Protein AF-A0A450VVP1-F1 (afdb_monomer_lite)

Organism: NCBI:txid2126337

InterPro domains:
  IPR001584 Integrase, catalytic core [PS50994] (1-112)
  IPR001598 Transposase, IS30, conserved site [PS01043] (44-60)
  IPR012337 Ribonuclease H-like superfamily [SSF53098] (8-88)
  IPR051917 Transposase/Integrase Enzymes [PTHR10948] (6-88)
  IPR053392 Transposase IS30-like [NF033563] (5-85)

Sequence (112 aa):
LEPLTEQVHTITSDNGKESARHEGIAKTLNADFYFAHPHASWERGLNENTNGLIRQYFPKGSDFTKITLVETRSVMDKLNNRPRKCPGQPNESIFILTNLANGGVSGVQQSP

Radius of gyration: 14.24 Å; chains: 1; bounding box: 36×29×31 Å

Secondary structure (DSSP, 8-state):
-TTTTTT-SEEEE-S-GGGGGHHHHHHHHT-EEEEPPTT-GGGGHHHHHHHHHHTTTS-TT--TTS--HHHHHHHHHHHHTSPPSSTTSPP------B-TTS--B--PPPP-

Foldseek 3Di:
DPVQLVQAAEFEDEPDPVCVCVVVVCVVSVYHYYYDDPPPCVVCPVVVVVVVLVCVLQPPPRQLLPQDPVNQVVSQVCQQPPDDPDPDDHRFRFDFDRDNPDRDRPGGDGGD

Structure (mmCIF, N/CA/C/O backbone):
data_AF-A0A450VVP1-F1
#
_entry.id   AF-A0A450VVP1-F1
#
loop_
_atom_site.group_PDB
_atom_site.id
_atom_site.type_symbol
_atom_site.label_atom_id
_atom_site.label_alt_id
_atom_site.label_comp_id
_atom_site.label_asym_id
_atom_site.label_entity_id
_atom_site.label_seq_id
_atom_site.pdbx_PDB_ins_code
_atom_site.Cartn_x
_atom_site.Cartn_y
_atom_site.Cartn_z
_atom_site.occupancy
_atom_site.B_iso_or_equiv
_atom_site.auth_seq_id
_atom_site.auth_comp_id
_atom_site.auth_asym_id
_atom_site.auth_atom_id
_atom_site.pdbx_PDB_model_num
ATOM 1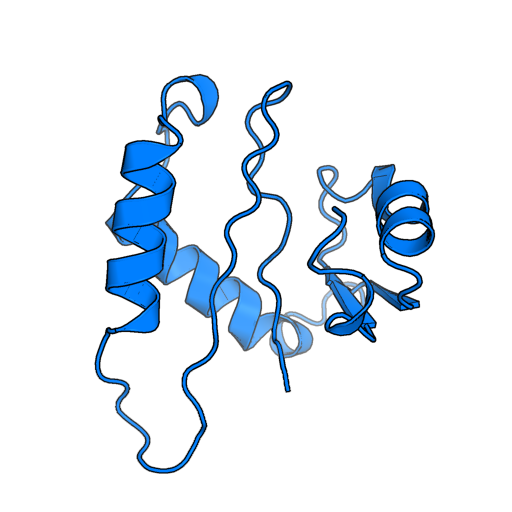 N N . LEU A 1 1 ? -12.593 7.565 -10.452 1.00 57.84 1 LEU A N 1
ATOM 2 C CA . LEU A 1 1 ? -11.230 7.841 -9.940 1.00 57.84 1 LEU A CA 1
ATOM 3 C C . LEU A 1 1 ? -10.747 9.198 -10.477 1.00 57.84 1 LEU A C 1
ATOM 5 O O . LEU A 1 1 ? -9.582 9.372 -10.792 1.00 57.84 1 LEU A O 1
ATOM 9 N N . GLU A 1 2 ? -11.661 10.168 -10.556 1.00 49.34 2 GLU A N 1
ATOM 10 C CA . GLU A 1 2 ? -11.585 11.346 -11.443 1.00 49.34 2 GLU A CA 1
ATOM 11 C C . GLU A 1 2 ? -10.802 12.563 -10.897 1.00 49.34 2 GLU A C 1
ATOM 13 O O . GLU A 1 2 ? -11.065 13.692 -11.283 1.00 49.34 2 GLU A O 1
ATOM 18 N N . PRO A 1 3 ? -9.829 12.386 -9.993 1.00 60.06 3 PRO A N 1
ATOM 19 C CA . PRO A 1 3 ? -8.679 13.300 -10.029 1.00 60.06 3 PRO A CA 1
ATOM 20 C C . PRO A 1 3 ? -7.339 12.586 -10.254 1.00 60.06 3 PRO A C 1
ATOM 22 O O . PRO A 1 3 ? -6.304 13.240 -10.301 1.00 60.06 3 PRO A O 1
ATOM 25 N N . LEU A 1 4 ? -7.337 11.254 -10.373 1.00 63.53 4 LEU A N 1
ATOM 26 C CA . LEU A 1 4 ? -6.114 10.458 -10.535 1.00 63.53 4 LEU A CA 1
ATOM 27 C C . LEU A 1 4 ? -5.815 10.132 -12.000 1.00 63.53 4 LEU A C 1
ATOM 29 O O . LEU A 1 4 ? -4.664 9.874 -12.330 1.00 63.53 4 LEU A O 1
ATOM 33 N N . THR A 1 5 ? -6.824 10.169 -12.873 1.00 63.53 5 THR A N 1
ATOM 34 C CA . THR A 1 5 ? -6.718 9.812 -14.297 1.00 63.53 5 THR A CA 1
ATOM 35 C C . THR A 1 5 ? -5.607 10.583 -15.027 1.00 63.53 5 THR A C 1
ATOM 37 O O . THR A 1 5 ? -4.922 10.017 -15.866 1.00 63.53 5 THR A O 1
ATOM 40 N N . GLU A 1 6 ? -5.368 11.855 -14.687 1.00 67.50 6 GLU A N 1
ATOM 41 C CA . GLU A 1 6 ? -4.307 12.664 -15.317 1.00 67.50 6 GLU A CA 1
ATOM 42 C C . GLU A 1 6 ? -2.902 12.417 -14.738 1.00 67.50 6 GLU A C 1
ATOM 44 O O . GLU A 1 6 ? -1.911 12.825 -15.336 1.00 67.50 6 GLU A O 1
ATOM 49 N N . GLN A 1 7 ? -2.801 11.763 -13.576 1.00 70.88 7 GLN A N 1
ATOM 50 C CA . GLN A 1 7 ? -1.540 11.563 -12.846 1.00 70.88 7 GLN A CA 1
ATOM 51 C C . GLN A 1 7 ? -1.029 10.118 -12.9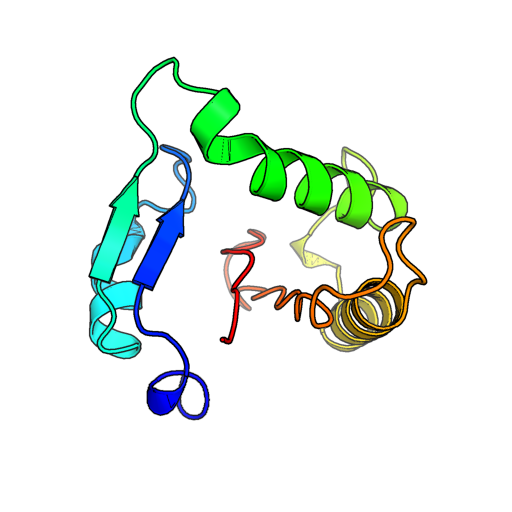09 1.00 70.88 7 GLN A C 1
ATOM 53 O O . GLN A 1 7 ? 0.128 9.859 -12.577 1.00 70.88 7 GLN A O 1
ATOM 58 N N . VAL A 1 8 ? -1.884 9.167 -13.299 1.00 73.69 8 VAL A N 1
ATOM 59 C CA . VAL A 1 8 ? -1.543 7.743 -13.379 1.00 73.69 8 VAL A CA 1
ATOM 60 C C . VAL A 1 8 ? -1.246 7.390 -14.827 1.00 73.69 8 VAL A C 1
ATOM 62 O O . VAL A 1 8 ? -2.148 7.351 -15.653 1.00 73.69 8 VAL A O 1
ATOM 65 N N . HIS A 1 9 ? 0.008 7.065 -15.130 1.00 77.69 9 HIS A N 1
ATOM 66 C CA . HIS A 1 9 ? 0.375 6.563 -16.459 1.00 77.69 9 HIS A CA 1
ATOM 67 C C . HIS A 1 9 ? 0.419 5.037 -16.513 1.00 77.69 9 HIS A C 1
ATOM 69 O O . HIS A 1 9 ? -0.006 4.433 -17.494 1.00 77.69 9 HIS A O 1
ATOM 75 N N . THR A 1 10 ? 0.920 4.404 -15.450 1.00 79.75 10 THR A N 1
ATOM 76 C CA . THR A 1 10 ? 1.058 2.948 -15.368 1.00 79.75 10 THR A CA 1
ATOM 77 C C . THR A 1 10 ? 0.745 2.450 -13.960 1.00 79.75 10 THR A C 1
ATOM 79 O O . THR A 1 10 ? 0.887 3.184 -12.979 1.00 79.75 10 THR A O 1
ATOM 82 N N . ILE A 1 11 ? 0.304 1.198 -13.855 1.00 79.94 11 ILE A N 1
ATOM 83 C CA . ILE A 1 11 ? -0.009 0.515 -12.600 1.00 79.94 11 ILE A CA 1
ATOM 84 C C . ILE A 1 11 ? 0.652 -0.859 -12.632 1.00 79.94 11 ILE A C 1
ATOM 86 O O . ILE A 1 11 ? 0.464 -1.608 -13.585 1.00 79.94 11 ILE A O 1
ATOM 90 N N . THR A 1 12 ? 1.369 -1.224 -11.570 1.00 80.25 12 THR A N 1
ATOM 91 C CA . THR A 1 12 ? 1.988 -2.551 -11.444 1.00 80.25 12 THR A CA 1
ATOM 92 C C . THR A 1 12 ? 1.456 -3.270 -10.211 1.00 80.25 12 THR A C 1
ATOM 94 O O . THR A 1 12 ? 1.525 -2.738 -9.102 1.00 80.25 12 THR A O 1
ATOM 97 N N . SER A 1 13 ? 0.954 -4.498 -10.376 1.00 78.25 13 SER A N 1
ATOM 98 C CA . SER A 1 13 ? 0.368 -5.289 -9.279 1.00 78.25 13 SER A CA 1
ATOM 99 C C . SER A 1 13 ? 0.943 -6.706 -9.152 1.00 78.25 13 SER A C 1
ATOM 101 O O . SER A 1 13 ? 1.773 -7.143 -9.951 1.00 78.25 13 SER A O 1
ATOM 103 N N . ASP A 1 14 ? 0.599 -7.432 -8.078 1.00 77.12 14 ASP A N 1
ATOM 104 C CA . ASP A 1 14 ? 0.776 -8.902 -8.019 1.00 77.12 14 ASP A CA 1
ATOM 105 C C . ASP A 1 14 ? -0.309 -9.610 -8.792 1.00 77.12 14 ASP A C 1
ATOM 107 O O . ASP A 1 14 ? -1.387 -9.089 -9.059 1.00 77.12 14 ASP A O 1
ATOM 111 N N . ASN A 1 15 ? -0.031 -10.888 -9.020 1.00 77.56 15 ASN A N 1
ATOM 112 C CA . ASN A 1 15 ? -1.003 -11.903 -9.391 1.00 77.56 15 ASN A CA 1
ATOM 113 C C . ASN A 1 15 ? -2.000 -12.224 -8.249 1.00 77.56 15 ASN A C 1
ATOM 115 O O . ASN A 1 15 ? -2.533 -13.332 -8.178 1.00 77.56 15 ASN A O 1
ATOM 119 N N . GLY A 1 16 ? -2.228 -11.282 -7.327 1.00 75.62 16 GLY A N 1
ATOM 120 C CA . GLY A 1 16 ? -3.235 -11.370 -6.282 1.00 75.62 16 GLY A CA 1
ATOM 121 C C . GLY A 1 16 ? -4.643 -11.300 -6.876 1.00 75.62 16 GLY A C 1
ATOM 122 O O . GLY A 1 16 ? -4.901 -10.605 -7.863 1.00 75.62 16 GLY A O 1
ATOM 123 N N . LYS A 1 17 ? -5.589 -12.033 -6.281 1.00 75.56 17 LYS A N 1
ATOM 124 C CA . LYS A 1 17 ? -6.978 -12.110 -6.776 1.00 75.56 17 LYS A CA 1
ATOM 125 C C . LYS A 1 17 ? -7.727 -10.783 -6.644 1.00 75.56 17 LYS A C 1
ATOM 127 O O . LYS A 1 17 ? -8.678 -10.534 -7.379 1.00 75.56 17 LYS A O 1
ATOM 132 N N . GLU A 1 18 ? -7.290 -9.917 -5.743 1.00 74.62 18 GLU A N 1
ATOM 133 C CA . GLU A 1 18 ? -7.755 -8.543 -5.580 1.00 74.62 18 GLU A CA 1
ATOM 134 C C . GLU A 1 18 ? -7.580 -7.705 -6.857 1.00 74.62 18 GLU A C 1
ATOM 136 O O . GLU A 1 18 ? -8.385 -6.808 -7.112 1.00 74.62 18 GLU A O 1
ATOM 141 N N . SER A 1 19 ? -6.604 -8.060 -7.701 1.00 78.00 19 SER A N 1
ATOM 142 C CA . SER A 1 19 ? -6.314 -7.403 -8.981 1.00 78.00 19 SER A CA 1
ATOM 143 C C . SER A 1 19 ? -7.062 -8.029 -10.165 1.00 78.00 19 SER A C 1
ATOM 145 O O . SER A 1 19 ? -6.856 -7.641 -11.313 1.00 78.00 19 SER A O 1
ATOM 147 N N . ALA A 1 20 ? -7.996 -8.958 -9.929 1.00 79.69 20 ALA A N 1
ATOM 148 C CA . ALA A 1 20 ? -8.763 -9.592 -11.005 1.00 79.69 20 ALA A CA 1
ATOM 149 C C . ALA A 1 20 ? -9.583 -8.590 -11.842 1.00 79.69 20 ALA A C 1
ATOM 151 O O . ALA A 1 20 ? -9.862 -8.848 -13.006 1.00 79.69 20 ALA A O 1
ATOM 152 N N . ARG A 1 21 ? -9.938 -7.426 -11.275 1.00 82.69 21 ARG A N 1
ATOM 153 C CA . ARG A 1 21 ? -10.669 -6.345 -11.965 1.00 82.69 21 ARG A CA 1
ATOM 154 C C . ARG A 1 21 ? -9.759 -5.251 -12.551 1.00 82.69 21 ARG A C 1
ATOM 156 O O . ARG A 1 21 ? -10.231 -4.139 -12.787 1.00 82.69 21 ARG A O 1
ATOM 163 N N . HIS A 1 22 ? -8.475 -5.546 -12.768 1.00 81.81 22 HIS A N 1
ATOM 164 C CA . HIS A 1 22 ? -7.475 -4.596 -13.270 1.00 81.81 22 HIS A CA 1
ATOM 165 C C . HIS A 1 22 ? -7.877 -3.905 -14.580 1.00 81.81 22 HIS A C 1
ATOM 167 O O . HIS A 1 22 ? -7.679 -2.702 -14.693 1.00 81.81 22 HIS A O 1
ATOM 173 N N . GLU A 1 23 ? -8.518 -4.604 -15.522 1.00 83.19 23 GLU A N 1
ATOM 174 C CA . GLU A 1 23 ? -8.960 -4.018 -16.799 1.00 83.19 23 GLU A CA 1
ATOM 175 C C . GLU A 1 23 ? -9.909 -2.825 -16.601 1.00 83.19 23 GLU A C 1
ATOM 177 O O . GLU A 1 23 ? -9.783 -1.791 -17.256 1.00 83.19 23 GLU A O 1
ATOM 182 N N . GLY A 1 24 ? -10.845 -2.936 -15.652 1.00 84.00 24 GLY A N 1
ATOM 183 C CA . GLY A 1 24 ? -11.773 -1.850 -15.335 1.00 84.00 24 GLY A CA 1
ATOM 184 C C . GLY A 1 24 ? -11.073 -0.658 -14.680 1.00 84.00 24 GLY A C 1
ATOM 185 O O . GLY A 1 24 ? -11.429 0.491 -14.945 1.00 84.00 24 GLY A O 1
ATOM 186 N N . ILE A 1 25 ? -10.057 -0.928 -13.857 1.00 81.44 25 ILE A N 1
ATOM 187 C CA . ILE A 1 25 ? -9.240 0.099 -13.200 1.00 81.44 25 ILE A CA 1
ATOM 188 C C . ILE A 1 25 ? -8.395 0.837 -14.243 1.00 81.44 25 ILE A C 1
ATOM 190 O O . ILE A 1 25 ? -8.470 2.060 -14.315 1.00 81.44 25 ILE A O 1
ATOM 194 N N . ALA A 1 26 ? -7.677 0.095 -15.090 1.00 84.00 26 ALA A N 1
ATOM 195 C CA . ALA A 1 26 ? -6.865 0.607 -16.192 1.00 84.00 26 ALA A CA 1
ATOM 196 C C . ALA A 1 26 ? -7.685 1.502 -17.127 1.00 84.00 26 ALA A C 1
ATOM 198 O O . ALA A 1 26 ? -7.312 2.641 -17.396 1.00 84.00 26 ALA A O 1
ATOM 199 N N . LYS A 1 27 ? -8.875 1.035 -17.527 1.00 83.50 27 LYS A N 1
ATOM 200 C CA . LYS A 1 27 ? -9.795 1.799 -18.375 1.00 83.50 27 LYS A CA 1
ATOM 201 C C . LYS A 1 27 ? -10.295 3.078 -17.707 1.00 83.50 27 LYS A C 1
ATOM 203 O O . LYS A 1 27 ? -10.392 4.105 -18.366 1.00 83.50 27 LYS A O 1
ATOM 208 N N . THR A 1 28 ? -10.632 3.020 -16.418 1.00 82.00 28 THR A N 1
ATOM 209 C CA . THR A 1 28 ? -11.126 4.199 -15.684 1.00 82.00 28 THR A CA 1
ATOM 210 C C . THR A 1 28 ? -10.027 5.239 -15.483 1.00 82.00 28 THR A C 1
ATOM 212 O O . THR A 1 28 ? -10.321 6.426 -15.432 1.00 82.00 28 THR A O 1
ATOM 215 N N . LEU A 1 29 ? -8.778 4.795 -15.342 1.00 79.12 29 LEU A N 1
ATOM 216 C CA . LEU A 1 29 ? -7.620 5.659 -15.128 1.00 79.12 29 LEU A CA 1
ATOM 217 C C . LEU A 1 29 ? -6.905 6.055 -16.423 1.00 79.12 29 LEU A C 1
ATOM 219 O O . LEU A 1 29 ? -5.990 6.861 -16.354 1.00 79.12 29 LEU A O 1
ATOM 223 N N . ASN A 1 30 ? -7.316 5.515 -17.575 1.00 83.50 30 ASN A N 1
ATOM 224 C CA . ASN A 1 30 ? -6.600 5.655 -18.843 1.00 83.50 30 ASN A CA 1
ATOM 225 C C . ASN A 1 30 ? -5.091 5.352 -18.701 1.00 83.50 30 ASN A C 1
ATOM 227 O O . ASN A 1 30 ? -4.247 6.097 -19.194 1.00 83.50 30 ASN A O 1
ATOM 231 N N . ALA A 1 31 ? -4.772 4.267 -17.990 1.00 83.50 31 ALA A N 1
ATOM 232 C CA . ALA A 1 31 ? -3.413 3.881 -17.616 1.00 83.50 31 ALA A CA 1
ATOM 233 C C . ALA A 1 31 ? -3.105 2.440 -18.038 1.00 83.50 31 ALA A C 1
ATOM 235 O O . ALA A 1 31 ? -3.993 1.583 -18.015 1.00 83.50 31 ALA A O 1
ATOM 236 N N . ASP A 1 32 ? -1.840 2.155 -18.349 1.00 83.62 32 ASP A N 1
ATOM 237 C CA . ASP A 1 32 ? -1.388 0.787 -18.617 1.00 83.62 32 ASP A CA 1
ATOM 238 C C . ASP A 1 32 ? -1.287 -0.017 -17.315 1.00 83.62 32 ASP A C 1
ATOM 240 O O . ASP A 1 32 ? -0.897 0.508 -16.270 1.00 83.62 32 ASP A O 1
ATOM 244 N N . PHE A 1 33 ? -1.621 -1.308 -17.360 1.00 84.94 33 PHE A N 1
ATOM 245 C CA . PHE A 1 33 ? -1.577 -2.185 -16.189 1.00 84.94 33 PHE A CA 1
ATOM 246 C C . PHE A 1 33 ? -0.662 -3.383 -16.436 1.00 84.94 33 PHE A C 1
ATOM 248 O O . PHE A 1 33 ? -0.853 -4.139 -17.388 1.00 84.94 33 PHE A O 1
ATOM 255 N N . TYR A 1 34 ? 0.294 -3.589 -15.536 1.00 84.00 34 TYR A N 1
ATOM 256 C CA . TYR A 1 34 ? 1.284 -4.656 -15.588 1.00 84.00 34 TYR A CA 1
ATOM 257 C C . TYR A 1 34 ? 1.189 -5.566 -14.362 1.00 84.00 34 TYR A C 1
ATOM 259 O O . TYR A 1 34 ? 0.858 -5.145 -13.249 1.00 84.00 34 TYR A O 1
ATOM 267 N N . PHE A 1 35 ? 1.541 -6.832 -14.562 1.00 83.75 35 PHE A N 1
ATOM 268 C CA . PHE A 1 35 ? 1.698 -7.810 -13.493 1.00 83.75 35 PHE A CA 1
ATOM 269 C C . PHE A 1 35 ? 3.165 -8.187 -13.349 1.00 83.75 35 PHE A C 1
ATOM 271 O O . PHE A 1 35 ? 3.867 -8.347 -14.346 1.00 83.75 35 PHE A O 1
ATOM 278 N N . ALA A 1 36 ? 3.614 -8.360 -12.107 1.00 82.44 36 ALA A N 1
ATOM 279 C CA . ALA A 1 36 ? 4.935 -8.922 -11.847 1.00 82.44 36 ALA A CA 1
ATOM 280 C C . ALA A 1 36 ? 5.025 -10.366 -12.363 1.00 82.44 36 ALA A C 1
ATOM 282 O O . ALA A 1 36 ? 4.064 -11.145 -12.251 1.00 82.44 36 ALA A O 1
ATOM 283 N N . HIS A 1 37 ? 6.196 -10.741 -12.873 1.00 84.00 37 HIS A N 1
ATOM 284 C CA . HIS A 1 37 ? 6.432 -12.085 -13.376 1.00 84.00 37 HIS A CA 1
ATOM 285 C C . HIS A 1 37 ? 6.286 -13.133 -12.255 1.00 84.00 37 HIS A C 1
ATOM 287 O O . HIS A 1 37 ? 6.635 -12.875 -11.093 1.00 84.00 37 HIS A O 1
ATOM 293 N N . PRO A 1 38 ? 5.787 -14.347 -12.569 1.00 79.88 38 PRO A N 1
ATOM 294 C CA . PRO A 1 38 ? 5.774 -15.444 -11.609 1.00 79.88 38 PRO A CA 1
ATOM 295 C C . PRO A 1 38 ? 7.173 -15.685 -11.029 1.00 79.88 38 PRO A C 1
ATOM 297 O O . PRO A 1 38 ? 8.153 -15.749 -11.764 1.00 79.88 38 PRO A O 1
ATOM 300 N N . HIS A 1 39 ? 7.255 -15.837 -9.704 1.00 74.62 39 HIS A N 1
ATOM 301 C CA . HIS A 1 39 ? 8.501 -16.066 -8.956 1.00 74.62 39 HIS A CA 1
ATOM 302 C C . HIS A 1 39 ? 9.541 -14.926 -8.994 1.00 74.62 39 HIS A C 1
ATOM 304 O O . HIS A 1 39 ? 10.658 -15.116 -8.516 1.00 74.62 39 HIS A O 1
ATOM 310 N N . ALA A 1 40 ? 9.178 -13.731 -9.471 1.00 79.19 40 ALA A N 1
ATOM 311 C CA . ALA A 1 40 ? 10.052 -12.558 -9.501 1.00 79.19 40 ALA A CA 1
ATOM 312 C C . ALA A 1 40 ? 9.782 -11.588 -8.334 1.00 79.19 40 ALA A C 1
ATOM 314 O O . ALA A 1 40 ? 9.362 -10.448 -8.526 1.00 79.19 40 ALA A O 1
ATOM 315 N N . SER A 1 41 ? 10.022 -12.024 -7.091 1.00 67.94 41 SER A N 1
ATOM 316 C CA . SER A 1 41 ? 9.775 -11.192 -5.893 1.00 67.94 41 SER A CA 1
ATOM 317 C C . SER A 1 41 ? 10.532 -9.854 -5.903 1.00 67.94 41 SER A C 1
ATOM 319 O O . SER A 1 41 ? 10.053 -8.872 -5.343 1.00 67.94 41 SER A O 1
ATOM 321 N N . TRP A 1 42 ? 11.680 -9.770 -6.585 1.00 76.69 42 TRP A N 1
ATOM 322 C CA . TRP A 1 42 ? 12.468 -8.534 -6.689 1.00 76.69 42 TRP A CA 1
ATOM 323 C C . TRP A 1 42 ? 11.766 -7.421 -7.481 1.00 76.69 42 TRP A C 1
ATOM 325 O O . TRP A 1 42 ? 12.002 -6.249 -7.201 1.00 76.69 42 TRP A O 1
ATOM 335 N N . GLU A 1 43 ? 10.853 -7.753 -8.402 1.00 75.75 43 GLU A N 1
ATOM 336 C CA . GLU A 1 43 ? 10.025 -6.765 -9.121 1.00 75.75 43 GLU A CA 1
ATOM 337 C C . GLU A 1 43 ? 8.985 -6.104 -8.201 1.00 75.75 43 GLU A C 1
ATOM 339 O O . GLU A 1 43 ? 8.312 -5.150 -8.584 1.00 75.75 43 GLU A O 1
ATOM 344 N N . ARG A 1 44 ? 8.849 -6.610 -6.969 1.00 74.44 44 ARG A N 1
ATOM 345 C CA . ARG A 1 44 ? 7.835 -6.209 -5.990 1.00 74.44 44 ARG A CA 1
ATOM 346 C C . ARG A 1 44 ? 8.417 -5.601 -4.723 1.00 74.44 44 ARG A C 1
ATOM 348 O O . ARG A 1 44 ? 7.662 -5.374 -3.779 1.00 74.44 44 ARG A O 1
ATOM 355 N N . GLY A 1 45 ? 9.723 -5.332 -4.680 1.00 74.50 45 GLY A N 1
ATOM 356 C CA . GLY A 1 45 ? 10.399 -4.901 -3.451 1.00 74.50 45 GLY A CA 1
ATOM 357 C C . GLY A 1 45 ? 9.742 -3.683 -2.792 1.00 74.50 45 GLY A C 1
ATOM 358 O O . GLY A 1 45 ? 9.636 -3.619 -1.568 1.00 74.50 45 GLY A O 1
ATOM 359 N N . LEU A 1 46 ? 9.215 -2.755 -3.598 1.00 73.44 46 LEU A N 1
ATOM 360 C CA . LEU A 1 46 ? 8.473 -1.604 -3.090 1.00 73.44 46 LEU A CA 1
ATOM 361 C C . LEU A 1 46 ? 7.087 -1.978 -2.543 1.00 73.44 46 LEU A C 1
ATOM 363 O O . LEU A 1 46 ? 6.725 -1.539 -1.455 1.00 73.44 46 LEU A O 1
ATOM 367 N N . ASN A 1 47 ? 6.327 -2.821 -3.247 1.00 74.88 47 ASN A N 1
ATOM 368 C CA . ASN A 1 47 ? 5.009 -3.272 -2.790 1.00 74.88 47 ASN A CA 1
ATOM 369 C C . ASN A 1 47 ? 5.110 -4.022 -1.457 1.00 74.88 47 ASN A C 1
ATOM 371 O O . ASN A 1 47 ? 4.302 -3.807 -0.554 1.00 74.88 47 ASN A O 1
ATOM 375 N N . GLU A 1 48 ? 6.122 -4.879 -1.307 1.00 77.44 48 GLU A N 1
ATOM 376 C CA . GLU A 1 48 ? 6.384 -5.601 -0.060 1.00 77.44 48 GLU A CA 1
ATOM 377 C C . GLU A 1 48 ? 6.771 -4.650 1.079 1.00 77.44 48 GLU A C 1
ATOM 379 O O . GLU A 1 48 ? 6.248 -4.781 2.190 1.00 77.44 48 GLU A O 1
ATOM 384 N N . ASN A 1 49 ? 7.620 -3.654 0.799 1.00 81.81 49 ASN A N 1
ATOM 385 C CA . ASN A 1 49 ? 7.991 -2.623 1.766 1.00 81.81 49 ASN A CA 1
ATOM 386 C C . ASN A 1 49 ? 6.759 -1.843 2.244 1.00 81.81 49 ASN A C 1
ATOM 388 O O . ASN A 1 49 ? 6.478 -1.804 3.445 1.00 81.81 49 ASN A O 1
ATOM 392 N N . THR A 1 50 ? 5.975 -1.298 1.311 1.00 77.44 50 THR A N 1
ATOM 393 C CA . THR A 1 50 ? 4.793 -0.493 1.628 1.00 77.44 50 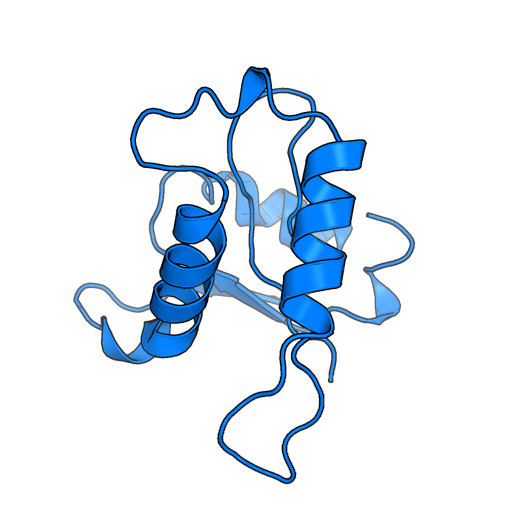THR A CA 1
ATOM 394 C C . THR A 1 50 ? 3.735 -1.314 2.362 1.00 77.44 50 THR A C 1
ATOM 396 O O . THR A 1 50 ? 3.198 -0.856 3.371 1.00 77.44 50 THR A O 1
ATOM 399 N N . ASN A 1 51 ? 3.495 -2.567 1.963 1.00 78.56 51 ASN A N 1
ATOM 400 C CA . ASN A 1 51 ? 2.606 -3.471 2.699 1.00 78.56 51 ASN A CA 1
ATOM 401 C C . ASN A 1 51 ? 3.101 -3.729 4.131 1.00 78.56 51 ASN A C 1
ATOM 403 O O . ASN A 1 51 ? 2.297 -3.790 5.065 1.00 78.56 51 ASN A O 1
ATOM 407 N N . GLY A 1 52 ? 4.416 -3.849 4.329 1.00 82.94 52 GLY A N 1
ATOM 408 C CA . GLY A 1 52 ? 5.029 -3.939 5.653 1.00 82.94 52 GLY A CA 1
ATOM 409 C C . GLY A 1 52 ? 4.783 -2.692 6.507 1.00 82.94 52 GLY A C 1
ATOM 410 O O . GLY A 1 52 ? 4.463 -2.814 7.689 1.00 82.94 52 GLY A O 1
ATOM 411 N N . LEU A 1 53 ? 4.872 -1.499 5.911 1.00 85.94 53 LEU A N 1
ATOM 412 C CA . LEU A 1 53 ? 4.583 -0.228 6.582 1.00 85.94 53 LEU A CA 1
ATOM 413 C C . LEU A 1 53 ? 3.104 -0.101 6.965 1.00 85.94 53 LEU A C 1
ATOM 415 O O . LEU A 1 53 ? 2.801 0.249 8.104 1.00 85.94 53 LEU A O 1
ATOM 419 N N . ILE A 1 54 ? 2.182 -0.449 6.064 1.00 84.88 54 ILE A N 1
ATOM 420 C CA . ILE A 1 54 ? 0.735 -0.441 6.339 1.00 84.88 54 ILE A CA 1
ATOM 421 C C . ILE A 1 54 ? 0.402 -1.391 7.500 1.00 84.88 54 ILE A C 1
ATOM 423 O O . ILE A 1 54 ? -0.392 -1.052 8.379 1.00 84.88 54 ILE A O 1
ATOM 427 N N . ARG A 1 55 ? 1.059 -2.556 7.568 1.00 87.00 55 ARG A N 1
ATOM 428 C CA . ARG A 1 55 ? 0.854 -3.542 8.644 1.00 87.00 55 ARG A CA 1
ATOM 429 C C . ARG A 1 55 ? 1.316 -3.086 10.029 1.00 87.00 55 ARG A C 1
ATOM 431 O O . ARG A 1 55 ? 0.926 -3.713 11.010 1.00 87.00 55 ARG A O 1
ATOM 438 N N . GLN A 1 56 ? 2.086 -2.000 10.134 1.00 89.00 56 GLN A N 1
ATOM 439 C CA . GLN A 1 56 ? 2.378 -1.356 11.424 1.00 89.00 56 GLN A CA 1
ATOM 440 C C . GLN A 1 56 ? 1.128 -0.678 12.013 1.00 89.00 56 GLN A C 1
ATOM 442 O O . GLN A 1 56 ? 1.048 -0.514 13.227 1.00 89.00 56 GLN A O 1
ATOM 447 N N . TYR A 1 57 ? 0.153 -0.317 11.169 1.00 88.31 57 TYR A N 1
ATOM 448 C CA . TYR A 1 57 ? -1.101 0.335 11.562 1.00 88.31 57 TYR A CA 1
ATOM 449 C C . TYR A 1 57 ? -2.304 -0.612 11.528 1.00 88.31 57 TYR A C 1
ATOM 451 O O . TYR A 1 57 ? -3.192 -0.497 12.369 1.00 88.31 57 TYR A O 1
ATOM 459 N N . PHE A 1 58 ? -2.316 -1.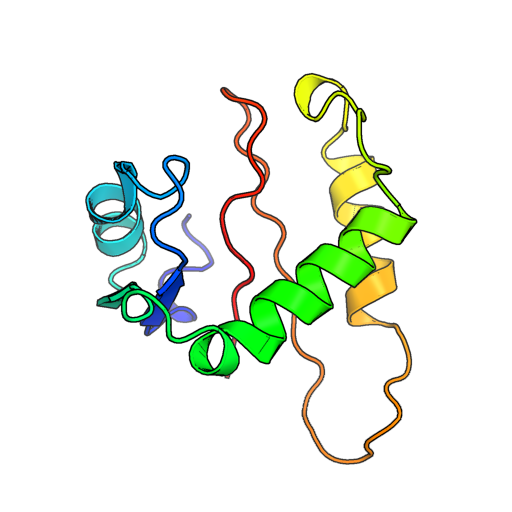571 10.598 1.00 87.12 58 PHE A N 1
ATOM 460 C CA . PHE A 1 58 ? -3.357 -2.595 10.478 1.00 87.12 58 PHE A CA 1
ATOM 461 C C . PHE A 1 58 ? -2.730 -3.993 10.587 1.00 87.12 58 PHE A C 1
ATOM 463 O O . PHE A 1 58 ? -2.346 -4.582 9.568 1.00 87.12 58 PHE A O 1
ATOM 470 N N . PRO A 1 59 ? -2.552 -4.516 11.817 1.00 86.69 59 PRO A N 1
ATOM 471 C CA . PRO A 1 59 ? -1.928 -5.812 12.042 1.00 86.69 59 PRO A CA 1
ATOM 472 C C . PRO A 1 59 ? -2.628 -6.959 11.307 1.00 86.69 59 PRO A C 1
ATOM 474 O O . PRO A 1 59 ? -3.786 -6.892 10.895 1.00 86.69 59 PRO A O 1
ATOM 477 N N . LYS A 1 60 ? -1.920 -8.080 11.161 1.00 80.75 60 LYS A N 1
ATOM 478 C CA . LYS A 1 60 ? -2.493 -9.277 10.541 1.00 80.75 60 LYS A CA 1
ATOM 479 C C . LYS A 1 60 ? -3.741 -9.725 11.318 1.00 80.75 60 LYS A C 1
ATOM 481 O O . LYS A 1 60 ? -3.675 -9.907 12.528 1.00 80.75 60 LYS A O 1
ATOM 486 N N . GLY A 1 61 ? -4.848 -9.936 10.606 1.00 80.25 61 GLY A N 1
ATOM 487 C CA . GLY A 1 61 ? -6.144 -10.277 11.206 1.00 80.25 61 GLY A CA 1
ATOM 488 C C . GLY A 1 61 ? -7.053 -9.073 11.467 1.00 80.25 61 GLY A C 1
ATOM 489 O O . GLY A 1 61 ? -8.186 -9.273 11.894 1.00 80.25 61 GLY A O 1
ATOM 490 N N . SER A 1 62 ? -6.600 -7.846 11.179 1.00 82.38 62 SER A N 1
ATOM 491 C CA . SER A 1 62 ? -7.479 -6.680 11.128 1.00 82.38 62 SER A CA 1
ATOM 492 C C . SER A 1 62 ? -8.606 -6.889 10.120 1.00 82.38 62 SER A C 1
ATOM 494 O O . SER A 1 62 ? -8.392 -7.328 8.989 1.00 82.38 62 SER A O 1
ATOM 496 N N . ASP A 1 63 ? -9.813 -6.538 10.545 1.00 82.69 63 ASP A N 1
ATOM 497 C CA . ASP A 1 63 ? -10.984 -6.515 9.686 1.00 82.69 63 ASP A CA 1
ATOM 498 C C . ASP A 1 63 ? -10.990 -5.213 8.879 1.00 82.69 63 ASP A C 1
ATOM 500 O O . ASP A 1 63 ? -11.392 -4.156 9.369 1.00 82.69 63 ASP A O 1
ATOM 504 N N . PHE A 1 64 ? -10.523 -5.292 7.631 1.00 79.19 64 PHE A N 1
ATOM 505 C CA . PHE A 1 64 ? -10.439 -4.140 6.732 1.00 79.19 64 PHE A CA 1
ATOM 506 C C . PHE A 1 64 ? -11.807 -3.534 6.391 1.00 79.19 64 PHE A C 1
ATOM 508 O O . PHE A 1 64 ? -1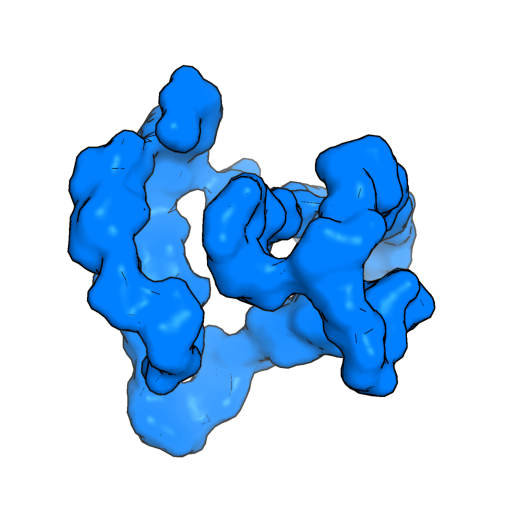1.858 -2.414 5.891 1.00 79.19 64 PHE A O 1
ATOM 515 N N . THR A 1 65 ? -12.918 -4.221 6.686 1.00 80.25 65 THR A N 1
ATOM 516 C CA . THR A 1 65 ? -14.268 -3.660 6.510 1.00 80.25 65 THR A CA 1
ATOM 517 C C . THR A 1 65 ? -14.632 -2.640 7.589 1.00 80.25 65 THR A C 1
ATOM 519 O O . THR A 1 65 ? -15.513 -1.811 7.375 1.00 80.25 65 THR A O 1
ATOM 522 N N . LYS A 1 66 ? -13.937 -2.667 8.733 1.00 82.81 66 LYS A N 1
ATOM 523 C CA . LYS A 1 66 ? -14.170 -1.761 9.868 1.00 82.81 66 LYS A CA 1
ATOM 524 C C . LYS A 1 66 ? -13.274 -0.529 9.852 1.00 82.81 66 LYS A C 1
ATOM 526 O O . LYS A 1 66 ? -13.491 0.373 10.653 1.00 82.81 66 LYS A O 1
ATOM 531 N N . ILE A 1 67 ? -12.281 -0.493 8.963 1.00 83.19 67 ILE A N 1
ATOM 532 C CA . ILE A 1 67 ? -11.366 0.640 8.845 1.00 83.19 67 ILE A CA 1
ATOM 533 C C . ILE A 1 67 ? -12.106 1.788 8.171 1.00 83.19 67 ILE A C 1
ATOM 535 O O . ILE A 1 67 ? -12.570 1.684 7.033 1.00 83.19 67 ILE A O 1
ATOM 539 N N . THR A 1 68 ? -12.210 2.903 8.882 1.00 85.12 68 THR A N 1
ATOM 540 C CA . THR A 1 68 ? -12.873 4.098 8.372 1.00 85.12 68 THR A CA 1
ATOM 541 C C . THR A 1 68 ? -11.987 4.836 7.373 1.00 85.12 68 THR A C 1
ATOM 543 O O . THR A 1 68 ? -10.758 4.811 7.442 1.00 85.12 68 THR A O 1
ATOM 546 N N . LEU A 1 69 ? -12.609 5.594 6.468 1.00 80.62 69 LEU A N 1
ATOM 547 C CA . LEU A 1 69 ? -11.873 6.452 5.535 1.00 80.62 69 LEU A CA 1
ATOM 548 C C . LEU A 1 69 ? -10.988 7.483 6.262 1.00 80.62 69 LEU A C 1
ATOM 550 O O . LEU A 1 69 ? -9.943 7.874 5.746 1.00 80.62 69 LEU A O 1
ATOM 554 N N . VAL A 1 70 ? -11.398 7.919 7.457 1.00 85.25 70 VAL A N 1
ATOM 555 C CA . VAL A 1 70 ? -10.636 8.854 8.298 1.00 85.25 70 VAL A CA 1
ATOM 556 C C . VAL A 1 70 ? -9.361 8.197 8.823 1.00 85.25 70 VAL A C 1
ATOM 558 O O . VAL A 1 70 ? -8.290 8.794 8.730 1.00 85.25 70 VAL A O 1
ATOM 561 N N . GLU A 1 71 ? -9.448 6.961 9.315 1.00 84.75 71 GLU A N 1
ATOM 562 C CA . GLU A 1 71 ? -8.277 6.196 9.755 1.00 84.75 71 GLU A CA 1
ATOM 563 C C . GLU A 1 71 ? -7.325 5.922 8.594 1.00 84.75 71 GLU A C 1
ATOM 565 O O . GLU A 1 71 ? -6.126 6.164 8.721 1.00 84.75 71 GLU A O 1
ATOM 570 N N . THR A 1 72 ? -7.855 5.508 7.440 1.00 85.56 72 THR A N 1
ATOM 571 C CA . THR A 1 72 ? -7.062 5.306 6.222 1.00 85.56 72 THR A CA 1
ATOM 572 C C . THR A 1 72 ? -6.304 6.572 5.839 1.00 85.56 72 THR A C 1
ATOM 574 O O . THR A 1 72 ? -5.099 6.512 5.606 1.00 85.56 72 THR A O 1
ATOM 577 N N . ARG A 1 73 ? -6.973 7.733 5.821 1.00 84.62 73 ARG A N 1
ATOM 578 C CA . ARG A 1 73 ? -6.333 9.028 5.532 1.00 84.62 73 ARG A CA 1
ATOM 579 C C . ARG A 1 73 ? -5.263 9.383 6.551 1.00 84.62 73 ARG A C 1
ATOM 581 O O . ARG A 1 73 ? -4.155 9.715 6.158 1.00 84.62 73 ARG A O 1
ATOM 588 N N . SER A 1 74 ? -5.546 9.210 7.841 1.00 88.31 74 SER A N 1
ATOM 589 C CA . SER A 1 74 ? -4.557 9.463 8.892 1.00 88.31 74 SER A CA 1
ATOM 590 C C . SER A 1 74 ? -3.306 8.593 8.733 1.00 88.31 74 SER A C 1
ATOM 592 O O . SER A 1 74 ? -2.192 9.066 8.955 1.00 88.31 74 SER A O 1
ATOM 594 N N . VAL A 1 75 ? -3.469 7.325 8.344 1.00 88.19 75 VAL A N 1
ATOM 595 C CA . VAL A 1 75 ? -2.341 6.425 8.071 1.00 88.19 75 VAL A CA 1
ATOM 596 C C . VAL A 1 75 ? -1.592 6.847 6.807 1.00 88.19 75 VAL A C 1
ATOM 598 O O . VAL A 1 75 ? -0.365 6.915 6.852 1.00 88.19 75 VAL A O 1
ATOM 601 N N . MET A 1 76 ? -2.293 7.186 5.719 1.00 84.88 76 MET A N 1
ATOM 602 C CA . MET A 1 76 ? -1.672 7.717 4.496 1.00 84.88 76 MET A CA 1
ATOM 603 C C . MET A 1 76 ? -0.833 8.961 4.793 1.00 84.88 76 MET A C 1
ATOM 605 O O . MET A 1 76 ? 0.340 9.001 4.435 1.00 84.88 76 MET A O 1
ATOM 609 N N . ASP A 1 77 ? -1.382 9.929 5.527 1.00 85.25 77 ASP A N 1
ATOM 610 C CA . ASP A 1 77 ? -0.677 11.162 5.882 1.00 85.25 77 ASP A CA 1
ATOM 611 C C . ASP A 1 77 ? 0.578 10.870 6.713 1.00 85.25 77 ASP A C 1
ATOM 613 O O . ASP A 1 77 ? 1.641 11.438 6.462 1.00 85.25 77 ASP A O 1
ATOM 617 N N . LYS A 1 78 ? 0.497 9.947 7.679 1.00 87.88 78 LYS A N 1
ATOM 618 C CA . LYS A 1 78 ? 1.658 9.537 8.487 1.00 87.88 78 LYS A CA 1
ATOM 619 C C . LYS A 1 78 ? 2.736 8.859 7.651 1.00 87.88 78 LYS A C 1
ATOM 621 O O . LYS A 1 78 ? 3.915 9.104 7.889 1.00 87.88 78 LYS A O 1
ATOM 626 N N . LEU A 1 79 ? 2.349 8.002 6.707 1.00 85.56 79 LEU A N 1
ATOM 627 C CA . LEU A 1 79 ? 3.289 7.304 5.833 1.00 85.56 79 LEU A CA 1
ATOM 628 C C . LEU A 1 79 ? 3.955 8.268 4.845 1.00 85.56 79 LEU A C 1
ATOM 630 O O . LEU A 1 79 ? 5.177 8.247 4.725 1.00 85.56 79 LEU A O 1
ATOM 634 N N . ASN A 1 80 ? 3.181 9.163 4.228 1.00 82.00 80 ASN A N 1
ATOM 635 C CA . ASN A 1 80 ? 3.668 10.133 3.241 1.00 82.00 80 ASN A CA 1
ATOM 636 C C . ASN A 1 80 ? 4.573 11.210 3.856 1.00 82.00 80 ASN A C 1
ATOM 638 O O . ASN A 1 80 ? 5.459 11.728 3.182 1.00 82.00 80 ASN A O 1
ATOM 642 N N . ASN A 1 81 ? 4.390 11.517 5.144 1.00 82.12 81 ASN A N 1
ATOM 643 C CA . ASN A 1 81 ? 5.230 12.464 5.884 1.00 82.12 81 ASN A CA 1
ATOM 644 C C . ASN A 1 81 ? 6.334 11.788 6.717 1.00 82.12 81 ASN A C 1
ATOM 646 O O . ASN A 1 81 ? 7.034 12.458 7.480 1.00 82.12 81 ASN A O 1
ATOM 650 N N . ARG A 1 82 ? 6.508 10.464 6.610 1.00 81.62 82 ARG A N 1
ATOM 651 C CA . ARG A 1 82 ? 7.543 9.740 7.357 1.00 81.62 82 ARG A CA 1
ATOM 652 C C . ARG A 1 82 ? 8.930 10.044 6.768 1.00 81.62 82 ARG A C 1
ATOM 654 O O . ARG A 1 82 ? 9.155 9.751 5.594 1.00 81.62 82 ARG A O 1
ATOM 661 N N . PRO A 1 83 ? 9.904 10.524 7.566 1.00 73.69 83 PRO A N 1
ATOM 662 C CA . PRO A 1 83 ? 11.273 10.717 7.091 1.00 73.69 83 PRO A CA 1
ATOM 663 C C . PRO A 1 83 ? 11.877 9.392 6.606 1.00 73.69 83 PRO A C 1
ATOM 665 O O . PRO A 1 83 ? 11.892 8.404 7.349 1.00 73.69 83 PRO A O 1
ATOM 668 N N . ARG A 1 84 ? 12.384 9.357 5.368 1.00 70.88 84 ARG A N 1
ATOM 669 C CA . ARG A 1 84 ? 13.061 8.183 4.792 1.00 70.88 84 ARG A CA 1
ATOM 670 C C . ARG A 1 84 ? 14.580 8.352 4.833 1.00 70.88 84 ARG A C 1
ATOM 672 O O . ARG A 1 84 ? 15.104 9.458 4.780 1.00 70.88 84 ARG A O 1
ATOM 679 N N . LYS A 1 85 ? 15.292 7.225 4.956 1.00 58.69 85 LYS A N 1
ATOM 680 C CA . LYS A 1 85 ? 16.748 7.170 5.187 1.00 58.69 85 LYS A CA 1
ATOM 681 C C . LYS A 1 85 ? 17.587 7.673 3.997 1.00 58.69 85 LYS A C 1
ATOM 683 O O . LYS A 1 85 ? 18.763 7.959 4.190 1.00 58.69 85 LYS A O 1
ATOM 688 N N . CYS A 1 86 ? 17.007 7.790 2.799 1.00 58.47 86 CYS A N 1
ATOM 689 C CA . CYS A 1 86 ? 17.701 8.238 1.589 1.00 58.47 86 CYS A CA 1
A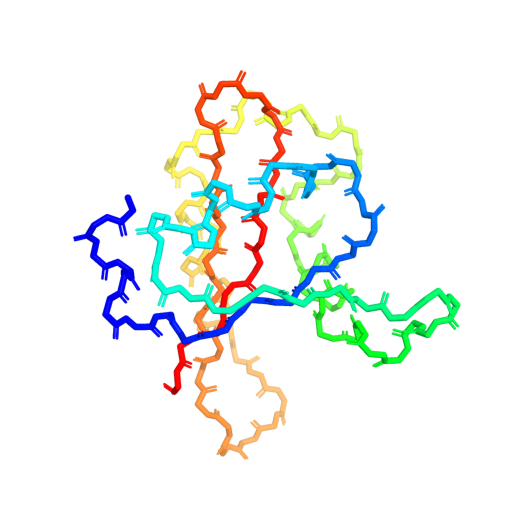TOM 690 C C . CYS A 1 86 ? 17.304 9.683 1.224 1.00 58.47 86 CYS A C 1
ATOM 692 O O . CYS A 1 86 ? 16.163 9.902 0.815 1.00 58.47 86 CYS A O 1
ATOM 694 N N . PRO A 1 87 ? 18.215 10.665 1.342 1.00 43.97 87 PRO A N 1
ATOM 695 C CA . PRO A 1 87 ? 17.982 12.034 0.888 1.00 43.97 87 PRO A CA 1
ATOM 696 C C . PRO A 1 87 ? 17.980 12.101 -0.648 1.00 43.97 87 PRO A C 1
ATOM 698 O O . PRO A 1 87 ? 18.891 11.571 -1.279 1.00 43.97 87 PRO A O 1
ATOM 701 N N . GLY A 1 88 ? 16.993 12.776 -1.248 1.00 49.72 88 GLY A N 1
ATOM 702 C CA . GLY A 1 88 ? 17.004 13.137 -2.677 1.00 49.72 88 GLY A CA 1
ATOM 703 C C . GLY A 1 88 ? 16.018 12.398 -3.586 1.00 49.72 88 GLY A C 1
ATOM 704 O O . GLY A 1 88 ? 15.944 12.734 -4.763 1.00 49.72 88 GLY A O 1
ATOM 705 N N . GLN A 1 89 ? 15.235 11.445 -3.074 1.00 53.44 89 GLN A N 1
ATOM 706 C CA . GLN A 1 89 ? 14.073 10.927 -3.806 1.00 53.44 89 GLN A CA 1
ATOM 707 C C . GLN A 1 89 ? 12.805 11.676 -3.372 1.00 53.44 89 GLN A C 1
ATOM 709 O O . GLN A 1 89 ? 12.624 11.863 -2.163 1.00 53.44 89 GLN A O 1
ATOM 714 N N . PRO A 1 90 ? 11.940 12.121 -4.308 1.00 49.44 90 PRO A N 1
ATOM 715 C CA . PRO A 1 90 ? 10.660 12.729 -3.957 1.00 49.44 90 PRO A CA 1
ATOM 716 C C . PRO A 1 90 ? 9.856 11.794 -3.045 1.00 49.44 90 PRO A C 1
ATOM 718 O O . PRO A 1 90 ? 10.003 10.567 -3.081 1.00 49.44 90 PRO A O 1
ATOM 721 N N . ASN A 1 91 ? 9.047 12.379 -2.161 1.00 50.41 91 ASN A N 1
ATOM 722 C CA . ASN A 1 91 ? 8.192 11.607 -1.268 1.00 50.41 91 ASN A CA 1
ATOM 723 C C . ASN A 1 91 ? 7.252 10.738 -2.114 1.00 50.41 91 ASN A C 1
ATOM 725 O O . ASN A 1 91 ? 6.432 11.258 -2.864 1.00 50.41 91 ASN A O 1
ATOM 729 N N . GLU A 1 92 ? 7.383 9.417 -1.993 1.00 57.69 92 GLU A N 1
ATOM 730 C CA . GLU A 1 92 ? 6.450 8.469 -2.588 1.00 57.69 92 GLU A CA 1
ATOM 731 C C . GLU A 1 92 ? 5.086 8.726 -1.961 1.00 57.69 92 GLU A C 1
ATOM 733 O O . GLU A 1 92 ? 4.902 8.548 -0.756 1.00 57.69 92 GLU A O 1
ATOM 738 N N . SER A 1 93 ? 4.144 9.198 -2.770 1.00 58.25 93 SER A N 1
ATOM 739 C CA . SER A 1 93 ? 2.777 9.412 -2.318 1.00 58.25 93 SER A CA 1
ATOM 740 C C . SER A 1 93 ? 2.076 8.063 -2.267 1.00 58.25 93 SER A C 1
ATOM 742 O O . SER A 1 93 ? 1.594 7.572 -3.276 1.00 58.25 93 SER A O 1
ATOM 744 N N . ILE A 1 94 ? 2.021 7.438 -1.096 1.00 61.28 94 ILE A N 1
ATOM 745 C CA . ILE A 1 94 ? 1.248 6.220 -0.880 1.00 61.28 94 ILE A CA 1
ATOM 746 C C . ILE A 1 94 ? -0.231 6.598 -0.893 1.00 61.28 94 ILE A C 1
ATOM 748 O O . ILE A 1 94 ? -0.747 7.233 0.031 1.00 61.28 94 ILE A O 1
ATOM 752 N N . PHE A 1 95 ? -0.919 6.161 -1.941 1.00 60.47 95 PHE A N 1
ATOM 753 C CA . PHE A 1 95 ? -2.373 6.154 -2.005 1.00 60.47 95 PHE A CA 1
ATOM 754 C C . PHE A 1 95 ? -2.881 4.777 -1.597 1.00 60.47 95 PHE A C 1
ATOM 756 O O . PHE A 1 95 ? -2.518 3.775 -2.201 1.00 60.47 95 PHE A O 1
ATOM 763 N N . ILE A 1 96 ? -3.720 4.726 -0.566 1.00 61.28 96 ILE A N 1
ATOM 764 C CA . ILE A 1 96 ? -4.445 3.524 -0.155 1.00 61.28 96 ILE A CA 1
ATOM 765 C C . ILE A 1 96 ? -5.863 3.667 -0.702 1.00 61.28 96 ILE A C 1
ATOM 767 O O . ILE A 1 96 ? -6.685 4.393 -0.138 1.00 61.28 96 ILE A O 1
ATOM 771 N N . LEU A 1 97 ? -6.174 2.982 -1.804 1.00 51.00 97 LEU A N 1
ATOM 772 C CA . LEU A 1 97 ? -7.551 2.918 -2.289 1.00 51.00 97 LEU A CA 1
ATOM 773 C C . LEU A 1 97 ? -8.307 1.870 -1.463 1.00 51.00 97 LEU A C 1
ATOM 775 O O . LEU A 1 97 ? -8.179 0.662 -1.673 1.00 51.00 97 LEU A O 1
ATOM 779 N N . THR A 1 98 ? -9.099 2.328 -0.495 1.00 45.56 98 THR A N 1
ATOM 780 C CA . THR A 1 98 ? -10.079 1.477 0.189 1.00 45.56 98 THR A CA 1
ATOM 781 C C . THR A 1 98 ? -11.324 1.347 -0.678 1.00 45.56 98 THR A C 1
ATOM 783 O O . THR A 1 98 ? -12.064 2.314 -0.866 1.00 45.56 98 THR A O 1
ATOM 786 N N . ASN A 1 99 ? -11.583 0.147 -1.193 1.00 39.59 99 ASN A N 1
ATOM 787 C CA . ASN A 1 99 ? -12.854 -0.166 -1.840 1.00 39.59 99 ASN A CA 1
ATOM 788 C C . ASN A 1 99 ? -13.983 -0.165 -0.793 1.00 39.59 99 ASN A C 1
ATOM 790 O O . ASN A 1 99 ? -14.023 -1.053 0.057 1.00 39.59 99 ASN A O 1
ATOM 794 N N . LEU A 1 100 ? -14.947 0.758 -0.910 1.00 39.62 100 LEU A N 1
ATOM 795 C CA . LEU A 1 100 ? -16.154 0.865 -0.061 1.00 39.62 100 LEU A CA 1
ATOM 796 C C . LEU A 1 100 ? -17.105 -0.351 -0.127 1.00 39.62 100 LEU A C 1
ATOM 798 O O . LEU A 1 100 ? -18.163 -0.327 0.490 1.00 39.62 100 LEU A O 1
ATOM 802 N N . ALA A 1 101 ? -16.755 -1.417 -0.853 1.00 31.81 101 ALA A N 1
ATOM 803 C CA . ALA A 1 101 ? -17.630 -2.574 -1.024 1.00 31.81 101 ALA A CA 1
ATOM 804 C C . ALA A 1 101 ? -17.021 -3.937 -0.658 1.00 31.81 101 ALA A C 1
ATOM 806 O O . ALA A 1 101 ? -17.798 -4.865 -0.499 1.00 31.81 101 ALA A O 1
ATOM 807 N N . ASN A 1 102 ? -15.691 -4.120 -0.553 1.00 31.02 102 ASN A N 1
ATOM 808 C CA . ASN A 1 102 ? -15.115 -5.482 -0.458 1.00 31.02 102 ASN A CA 1
ATOM 809 C C . ASN A 1 102 ? -13.720 -5.591 0.210 1.00 31.02 102 ASN A C 1
ATOM 811 O O . ASN A 1 102 ? -12.896 -6.377 -0.244 1.00 31.02 102 ASN A O 1
ATOM 815 N N . GLY A 1 103 ? -13.420 -4.820 1.264 1.00 36.56 103 GLY A N 1
ATOM 816 C CA . GLY A 1 103 ? -12.360 -5.168 2.239 1.00 36.56 103 GLY A CA 1
ATOM 817 C C . GLY A 1 103 ? -10.925 -5.399 1.721 1.00 36.56 103 GLY A C 1
ATOM 818 O O . GLY A 1 103 ? -10.131 -6.022 2.419 1.00 36.56 103 GLY A O 1
ATOM 819 N N . GLY A 1 104 ? -10.577 -4.925 0.524 1.00 36.34 104 GLY A N 1
ATOM 820 C CA . GLY A 1 104 ? -9.242 -5.057 -0.061 1.00 36.34 104 GLY A CA 1
ATOM 821 C C . GLY A 1 104 ? -8.584 -3.695 -0.250 1.00 36.34 104 GLY A C 1
ATOM 822 O O . GLY A 1 104 ? -9.214 -2.777 -0.781 1.00 36.34 104 GLY A O 1
ATOM 823 N N . VAL A 1 105 ? -7.323 -3.579 0.172 1.00 39.50 105 VAL A N 1
ATOM 824 C CA . VAL A 1 105 ? -6.444 -2.461 -0.190 1.00 39.50 105 VAL A CA 1
ATOM 825 C C . VAL A 1 105 ? -6.025 -2.676 -1.640 1.00 39.50 105 VAL A C 1
ATOM 827 O O . VAL A 1 105 ? -5.285 -3.614 -1.925 1.00 39.50 105 VAL A O 1
ATOM 830 N N . SER A 1 106 ? -6.529 -1.863 -2.567 1.00 39.75 106 SER A N 1
ATOM 831 C CA . SER A 1 106 ? -6.136 -1.964 -3.975 1.00 39.75 106 SER A CA 1
ATOM 832 C C . SER A 1 106 ? -5.078 -0.919 -4.299 1.00 39.75 106 SER A C 1
ATOM 834 O O . SER A 1 106 ? -5.406 0.249 -4.462 1.00 39.75 106 SER A O 1
ATOM 836 N N . GLY A 1 107 ? -3.832 -1.366 -4.435 1.00 44.12 107 GLY A N 1
ATOM 837 C CA . GLY A 1 107 ? -2.764 -0.623 -5.100 1.00 44.12 107 GLY A CA 1
ATOM 838 C C . GLY A 1 107 ? -2.106 0.472 -4.264 1.00 44.12 107 GLY A C 1
ATOM 839 O O . GLY A 1 107 ? -2.768 1.275 -3.619 1.00 44.12 107 GLY A O 1
ATOM 840 N N . VAL A 1 108 ? -0.775 0.488 -4.322 1.00 42.88 108 VAL A N 1
ATOM 841 C CA . VAL A 1 108 ? 0.085 1.612 -3.951 1.00 42.88 108 VAL A CA 1
ATOM 842 C C . VAL A 1 108 ? 0.418 2.313 -5.261 1.00 42.88 108 VAL A C 1
ATOM 844 O O . VAL A 1 108 ? 0.972 1.688 -6.161 1.00 42.88 108 VAL A O 1
ATOM 847 N N . GLN A 1 109 ? 0.036 3.575 -5.401 1.00 44.81 109 GLN A N 1
ATOM 848 C CA . GLN A 1 109 ? 0.306 4.354 -6.606 1.00 44.81 109 GLN A CA 1
ATOM 849 C C . GLN A 1 109 ? 1.566 5.206 -6.414 1.00 44.81 109 GLN A C 1
ATOM 851 O O . GLN A 1 109 ? 1.755 5.770 -5.346 1.00 44.81 109 GLN A O 1
ATOM 856 N N . GLN A 1 110 ? 2.409 5.314 -7.441 1.00 41.00 110 GLN A N 1
ATOM 857 C CA . GLN A 1 110 ? 3.382 6.401 -7.573 1.00 41.00 110 GLN A CA 1
ATOM 858 C C . GLN A 1 110 ? 2.743 7.509 -8.421 1.00 41.00 110 GLN A C 1
ATOM 860 O O . GLN A 1 110 ? 2.144 7.210 -9.454 1.00 41.00 110 GLN A O 1
ATOM 865 N N . SER A 1 111 ? 2.884 8.765 -8.006 1.00 33.78 111 SER A N 1
ATOM 866 C CA . SER A 1 111 ? 2.874 9.892 -8.949 1.00 33.78 111 SER A CA 1
ATOM 867 C C . SER A 1 111 ? 4.337 10.229 -9.287 1.00 33.78 111 SER A C 1
ATOM 869 O O . SER A 1 111 ? 5.190 9.965 -8.431 1.00 33.78 111 SER A O 1
ATOM 871 N N . PRO A 1 112 ? 4.637 10.745 -10.497 1.00 36.28 112 PRO A N 1
ATOM 872 C CA . PRO A 1 112 ? 5.986 11.176 -10.876 1.00 36.28 112 PRO A CA 1
ATOM 873 C C . PRO A 1 112 ? 6.629 12.140 -9.870 1.00 36.28 112 PRO A C 1
ATOM 875 O O . PRO A 1 112 ? 5.884 12.950 -9.268 1.00 36.28 112 PRO A O 1
#

pLDDT: mean 71.2, std 16.31, range [31.02, 89.0]